Protein AF-A0A7X2SVI6-F1 (afdb_monomer)

Sequence (105 aa):
MNKTSRLIALLILAASSHALAEDTSVSYNGQRVSLEANKAPINTVKNPEAIAQLPAGHHFVVPGSFTVAVAALNSPPLTVFSDDNKTLLGSEVDIARLVADSLGL

pLDDT: mean 84.56, std 14.1, range [50.06, 98.5]

Mean predicted aligned error: 10.16 Å

Secondary structure (DSSP, 8-state):
--HHHHHHHHHHHHHGGGTTSGGGEEEETTEEEESGGG-SPP-----HHHHHTSPTT---SSTT-----------TTT-EE-TTSSSEESHHHHHHHHHHHHHT-

Foldseek 3Di:
DDPVVVVVVVVVVVVPPPPPQPLQWDDDPNDTDGNVVQPDADEDAAAPVLLVPQPDPDDDPDPLFDDDDDDPPADPQQWHAGSVNPDITHDVVNVRRHSSNNNRD

Structure (mmCIF, N/CA/C/O backbone):
data_AF-A0A7X2SVI6-F1
#
_entry.id   AF-A0A7X2SVI6-F1
#
loop_
_atom_site.group_PDB
_atom_site.id
_atom_site.type_symbol
_atom_site.label_atom_id
_atom_site.label_alt_id
_atom_site.label_comp_id
_atom_site.label_asym_id
_atom_site.label_entity_id
_atom_site.label_seq_id
_atom_site.pdbx_PDB_ins_code
_atom_site.Cartn_x
_atom_site.Cartn_y
_atom_site.Cartn_z
_atom_site.occupancy
_atom_site.B_iso_or_equiv
_atom_site.auth_seq_id
_atom_site.auth_comp_id
_atom_site.auth_asym_id
_atom_site.auth_atom_id
_atom_site.pdbx_PDB_model_num
ATOM 1 N N . MET A 1 1 ? 52.406 -15.856 -20.400 1.00 58.53 1 MET A N 1
ATOM 2 C CA . MET A 1 1 ? 51.307 -14.900 -20.676 1.00 58.53 1 MET A CA 1
ATOM 3 C C . MET A 1 1 ? 51.920 -13.544 -21.010 1.00 58.53 1 MET A C 1
ATOM 5 O O . MET A 1 1 ? 52.574 -12.967 -20.149 1.00 58.53 1 MET A O 1
ATOM 9 N N . ASN A 1 2 ? 51.831 -13.100 -22.267 1.00 72.94 2 ASN A N 1
ATOM 10 C CA . ASN A 1 2 ? 52.460 -11.859 -22.742 1.00 72.94 2 ASN A CA 1
ATOM 11 C C . ASN A 1 2 ? 51.682 -10.614 -22.253 1.00 72.94 2 ASN A C 1
ATOM 13 O O . ASN A 1 2 ? 50.501 -10.701 -21.918 1.00 72.94 2 ASN A O 1
ATOM 17 N N . LYS A 1 3 ? 52.354 -9.454 -22.157 1.00 69.31 3 LYS A N 1
ATOM 18 C CA . LYS A 1 3 ? 51.781 -8.191 -21.627 1.00 69.31 3 LYS A CA 1
ATOM 19 C C . LYS A 1 3 ? 50.468 -7.801 -22.323 1.00 69.31 3 LYS A C 1
ATOM 21 O O . LYS A 1 3 ? 49.538 -7.349 -21.666 1.00 69.31 3 LYS A O 1
ATOM 26 N N . THR A 1 4 ? 50.383 -8.047 -23.626 1.00 70.62 4 THR A N 1
ATOM 27 C CA . THR A 1 4 ? 49.198 -7.833 -24.467 1.00 70.62 4 THR A CA 1
ATOM 28 C C . THR A 1 4 ? 48.009 -8.698 -24.051 1.00 70.62 4 THR A C 1
ATOM 30 O O . THR A 1 4 ? 46.900 -8.186 -23.960 1.00 70.62 4 THR A O 1
ATOM 33 N N . SER A 1 5 ? 48.221 -9.968 -23.696 1.00 66.69 5 SER A N 1
ATOM 34 C CA . SER A 1 5 ? 47.147 -10.850 -23.214 1.00 66.69 5 SER A CA 1
ATOM 35 C C . SER A 1 5 ? 46.608 -10.427 -21.837 1.00 66.69 5 SER A C 1
ATOM 37 O O . SER A 1 5 ? 45.413 -10.559 -21.587 1.00 66.69 5 SER A O 1
ATOM 39 N N . ARG A 1 6 ? 47.441 -9.820 -20.974 1.00 72.25 6 ARG A N 1
ATOM 40 C CA . ARG A 1 6 ? 46.982 -9.230 -19.698 1.00 72.25 6 ARG A CA 1
ATOM 41 C C . ARG A 1 6 ? 46.163 -7.952 -19.894 1.00 72.25 6 ARG A C 1
ATOM 43 O O . ARG A 1 6 ? 45.181 -7.756 -19.189 1.00 72.25 6 ARG A O 1
ATOM 50 N N . LEU A 1 7 ? 46.550 -7.109 -20.851 1.00 69.69 7 LEU A N 1
ATOM 51 C CA . LEU A 1 7 ? 45.815 -5.887 -21.199 1.00 69.69 7 LEU A CA 1
ATOM 52 C C . LEU A 1 7 ? 44.440 -6.197 -21.799 1.00 69.69 7 LEU A C 1
ATOM 54 O O . LEU A 1 7 ? 43.461 -5.570 -21.414 1.00 69.69 7 LEU A O 1
ATOM 58 N N . ILE A 1 8 ? 44.355 -7.203 -22.673 1.00 71.75 8 ILE A N 1
ATOM 59 C CA . ILE A 1 8 ? 43.080 -7.648 -23.251 1.00 71.75 8 ILE A CA 1
ATOM 60 C C . ILE A 1 8 ? 42.157 -8.213 -22.162 1.00 71.75 8 ILE A C 1
ATOM 62 O O . ILE A 1 8 ? 40.986 -7.850 -22.112 1.00 71.75 8 ILE A O 1
ATOM 66 N N . ALA A 1 9 ? 42.680 -9.032 -21.243 1.00 69.31 9 ALA A N 1
ATOM 67 C CA . ALA A 1 9 ? 41.890 -9.566 -20.131 1.00 69.31 9 ALA A CA 1
ATOM 68 C C . ALA A 1 9 ? 41.356 -8.465 -19.193 1.00 69.31 9 ALA A C 1
ATOM 70 O O . ALA A 1 9 ? 40.216 -8.543 -18.741 1.00 69.31 9 ALA A O 1
ATOM 71 N N . LEU A 1 10 ? 42.148 -7.415 -18.938 1.00 66.94 10 LEU A N 1
ATOM 72 C CA . LEU A 1 10 ? 41.726 -6.274 -18.120 1.00 66.94 10 LEU A CA 1
ATOM 73 C C . LEU A 1 10 ? 40.652 -5.422 -18.823 1.00 66.94 10 LEU A C 1
ATOM 75 O O . LEU A 1 10 ? 39.729 -4.945 -18.167 1.00 66.94 10 LEU A O 1
ATOM 79 N N . LEU A 1 11 ? 40.740 -5.269 -20.150 1.00 66.94 11 LEU A N 1
ATOM 80 C CA . LEU A 1 11 ? 39.744 -4.539 -20.941 1.00 66.94 11 LEU A CA 1
ATOM 81 C C . LEU A 1 11 ? 38.395 -5.273 -20.987 1.00 66.94 11 LEU A C 1
ATOM 83 O O . LEU A 1 11 ? 37.348 -4.640 -20.891 1.00 66.94 11 LEU A O 1
ATOM 87 N N . ILE A 1 12 ? 38.422 -6.606 -21.091 1.00 67.62 12 ILE A N 1
ATOM 88 C CA . ILE A 1 12 ? 37.211 -7.439 -21.068 1.00 67.62 12 ILE A CA 1
ATOM 89 C C . ILE A 1 12 ? 36.540 -7.368 -19.689 1.00 67.62 12 ILE A C 1
ATOM 91 O O . ILE A 1 12 ? 35.325 -7.212 -19.618 1.00 67.62 12 ILE A O 1
ATOM 95 N N . LEU A 1 13 ? 37.316 -7.393 -18.599 1.00 61.84 13 LEU A N 1
ATOM 96 C CA . LEU A 1 13 ? 36.772 -7.305 -17.240 1.00 61.84 13 LEU A CA 1
ATOM 97 C C . LEU A 1 13 ? 36.134 -5.935 -16.934 1.00 61.84 13 LEU A C 1
ATOM 99 O O . LEU A 1 13 ? 35.143 -5.870 -16.208 1.00 61.84 13 LEU A O 1
ATOM 103 N N .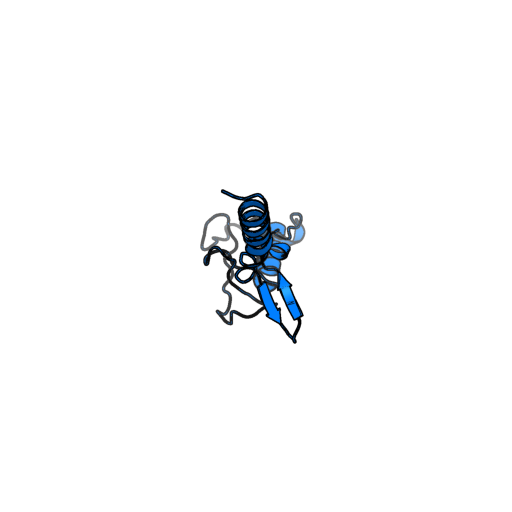 ALA A 1 14 ? 36.653 -4.848 -17.516 1.00 61.06 14 ALA A N 1
ATOM 104 C CA . ALA A 1 14 ? 36.111 -3.498 -17.334 1.00 61.06 14 ALA A CA 1
ATOM 105 C C . ALA A 1 14 ? 34.806 -3.237 -18.117 1.00 61.06 14 ALA A C 1
ATOM 107 O O . ALA A 1 14 ? 34.032 -2.359 -17.739 1.00 61.06 14 ALA A O 1
ATOM 108 N N . ALA A 1 15 ? 34.535 -3.991 -19.187 1.00 58.41 15 ALA A N 1
ATOM 109 C CA . ALA A 1 15 ? 33.325 -3.827 -19.999 1.00 58.41 15 ALA A CA 1
ATOM 110 C C . ALA A 1 15 ? 32.084 -4.529 -19.406 1.00 58.41 15 ALA A C 1
ATOM 112 O O . ALA A 1 15 ? 30.955 -4.171 -19.738 1.00 58.41 15 ALA A O 1
ATOM 113 N N . SER A 1 16 ? 32.272 -5.490 -18.497 1.00 54.44 16 SER A N 1
ATOM 114 C CA . SER A 1 16 ? 31.195 -6.306 -17.911 1.00 54.44 16 SER A CA 1
ATOM 115 C C . SER A 1 16 ? 30.272 -5.577 -16.921 1.00 54.44 16 SER A C 1
ATOM 117 O O . SER A 1 16 ? 29.228 -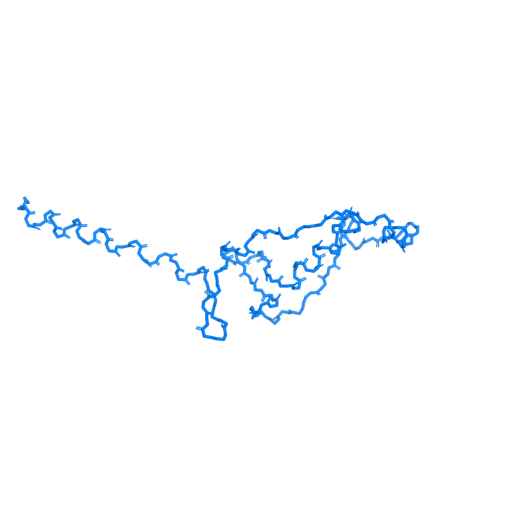6.115 -16.564 1.00 54.44 16 SER A O 1
ATOM 119 N N . SER A 1 17 ? 30.602 -4.359 -16.481 1.00 53.81 17 SER A N 1
ATOM 120 C CA . SER A 1 17 ? 29.840 -3.668 -15.425 1.00 53.81 17 SER A CA 1
ATOM 121 C C . SER A 1 17 ? 28.502 -3.058 -15.875 1.00 53.81 17 SER A C 1
ATOM 123 O O . SER A 1 17 ? 27.742 -2.598 -15.031 1.00 53.81 17 SER A O 1
ATOM 125 N N . HIS A 1 18 ? 28.188 -3.036 -17.175 1.00 50.06 18 HIS A N 1
ATOM 126 C CA . HIS A 1 18 ? 26.985 -2.362 -17.698 1.00 50.06 18 HIS A CA 1
ATOM 127 C C . HIS A 1 18 ? 25.747 -3.266 -17.836 1.00 50.06 18 HIS A C 1
ATOM 129 O O . HIS A 1 18 ? 24.668 -2.768 -18.142 1.00 50.06 18 HIS A O 1
ATOM 135 N N . ALA A 1 19 ? 25.873 -4.578 -17.614 1.00 51.16 19 ALA A N 1
ATOM 136 C CA . ALA A 1 19 ? 24.804 -5.538 -17.908 1.00 51.16 19 ALA A CA 1
ATOM 137 C C . ALA A 1 19 ? 23.849 -5.836 -16.733 1.00 51.16 19 ALA A C 1
ATOM 139 O O . ALA A 1 19 ? 22.909 -6.600 -16.909 1.00 51.16 19 ALA A O 1
ATOM 140 N N . LEU A 1 20 ? 24.056 -5.257 -15.542 1.00 53.62 20 LEU A N 1
ATOM 141 C CA . LEU A 1 20 ? 23.230 -5.569 -14.359 1.00 53.62 20 LEU A CA 1
ATOM 142 C C . LEU A 1 20 ? 22.082 -4.581 -14.094 1.00 53.62 20 LEU A C 1
ATOM 144 O O . LEU A 1 20 ? 21.331 -4.777 -13.149 1.00 53.62 20 LEU A O 1
ATOM 148 N N . ALA A 1 21 ? 21.935 -3.525 -14.898 1.00 53.62 21 ALA A N 1
ATOM 149 C CA . ALA A 1 21 ? 20.943 -2.471 -14.654 1.00 53.62 21 ALA A CA 1
ATOM 150 C C . ALA A 1 21 ? 19.645 -2.624 -15.467 1.00 53.62 21 ALA A C 1
ATOM 152 O O . ALA A 1 21 ? 18.739 -1.799 -15.338 1.00 53.62 21 ALA A O 1
ATOM 153 N N . GLU A 1 22 ? 19.550 -3.623 -16.351 1.00 55.66 22 GLU A N 1
ATOM 154 C CA . GLU A 1 22 ? 18.409 -3.717 -17.268 1.00 55.66 22 GLU A CA 1
ATOM 155 C C . GLU A 1 22 ? 17.102 -4.090 -16.552 1.00 55.66 22 GLU A C 1
ATOM 157 O O . GLU A 1 22 ? 16.046 -3.589 -16.932 1.00 55.66 22 GLU A O 1
ATOM 162 N N . ASP A 1 23 ? 17.196 -4.852 -15.459 1.00 60.09 23 ASP A N 1
ATOM 163 C CA . ASP A 1 23 ? 16.056 -5.348 -14.673 1.00 60.09 23 ASP A CA 1
ATOM 164 C C . ASP A 1 23 ? 15.460 -4.298 -13.712 1.00 60.09 23 ASP A C 1
ATOM 166 O O . ASP A 1 23 ? 14.397 -4.478 -13.129 1.00 60.09 23 ASP A O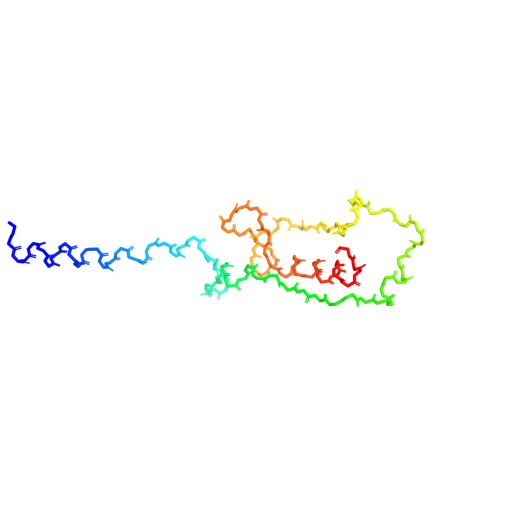 1
ATOM 170 N N . THR A 1 24 ? 16.123 -3.150 -13.540 1.00 67.25 24 THR A N 1
ATOM 171 C CA . THR A 1 24 ? 15.748 -2.150 -12.524 1.00 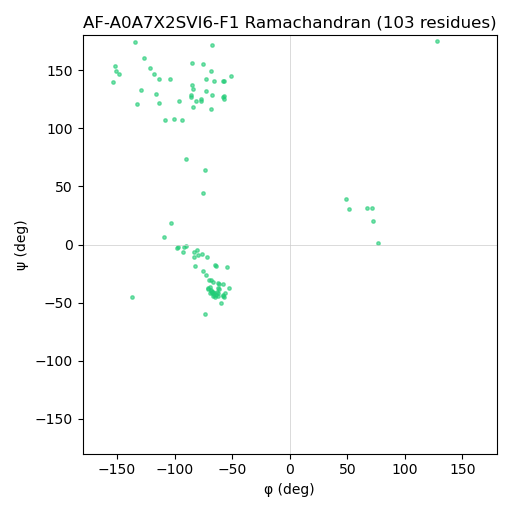67.25 24 THR A CA 1
ATOM 172 C C . THR A 1 24 ? 15.011 -0.945 -13.107 1.00 67.25 24 THR A C 1
ATOM 174 O O . THR A 1 24 ? 14.964 0.119 -12.487 1.00 67.25 24 THR A O 1
ATOM 177 N N . SER A 1 25 ? 14.448 -1.046 -14.313 1.00 71.94 25 SER A N 1
ATOM 178 C CA . SER A 1 25 ? 13.733 0.088 -14.902 1.00 71.94 25 SER A CA 1
ATOM 179 C C . SER A 1 25 ? 12.608 -0.301 -15.849 1.00 71.94 25 SER A C 1
ATOM 181 O O . SER A 1 25 ? 12.738 -1.254 -16.611 1.00 71.94 25 SER A O 1
ATOM 183 N N . VAL A 1 26 ? 11.577 0.535 -15.902 1.00 77.12 26 VAL A N 1
ATOM 184 C CA . VAL A 1 26 ? 10.419 0.379 -16.789 1.00 77.12 26 VAL A CA 1
ATOM 185 C C . VAL A 1 26 ? 10.349 1.568 -17.747 1.00 77.12 26 VAL A C 1
ATOM 187 O O . VAL A 1 26 ? 10.730 2.680 -17.387 1.00 77.12 26 VAL A O 1
ATOM 190 N N . SER A 1 27 ? 9.883 1.356 -18.978 1.00 77.81 27 SER A N 1
ATOM 191 C CA . SER A 1 27 ? 9.685 2.450 -19.938 1.00 77.81 27 SER A CA 1
ATOM 192 C C . SER A 1 27 ? 8.313 3.102 -19.748 1.00 77.81 27 SER A C 1
ATOM 194 O O . SER A 1 27 ? 7.295 2.420 -19.806 1.00 77.81 27 SER A O 1
ATOM 196 N N . TYR A 1 28 ? 8.280 4.423 -19.581 1.00 74.12 28 TYR A N 1
ATOM 197 C CA . TYR A 1 28 ? 7.067 5.238 -19.512 1.00 74.12 28 TYR A CA 1
ATOM 198 C C . TYR A 1 28 ? 7.222 6.465 -20.414 1.00 74.12 28 TYR A C 1
ATOM 200 O O . TYR A 1 28 ? 8.158 7.241 -20.249 1.00 74.12 28 TYR A O 1
ATOM 208 N N . ASN A 1 29 ? 6.331 6.632 -21.396 1.00 79.94 29 ASN A N 1
ATOM 209 C CA . ASN A 1 29 ? 6.363 7.742 -22.363 1.00 79.94 29 ASN A CA 1
ATOM 210 C C . ASN A 1 29 ? 7.748 7.978 -23.021 1.00 79.94 29 ASN A C 1
ATOM 212 O O . ASN A 1 29 ? 8.199 9.110 -23.182 1.00 79.94 29 ASN A O 1
ATOM 216 N N . GLY A 1 30 ? 8.470 6.898 -23.344 1.00 79.88 30 GLY A N 1
ATOM 217 C CA . GLY A 1 30 ? 9.822 6.962 -23.918 1.00 79.88 30 GLY A CA 1
ATOM 218 C C . GLY A 1 30 ? 10.946 7.286 -22.923 1.00 79.88 30 GLY A C 1
ATOM 219 O O . GLY A 1 30 ? 12.107 7.342 -23.323 1.00 79.88 30 GLY A O 1
ATOM 220 N N . GLN A 1 31 ? 10.638 7.464 -21.635 1.00 79.81 31 GLN A N 1
ATOM 221 C CA . GLN A 1 31 ? 11.612 7.662 -20.561 1.00 79.81 31 GLN A CA 1
ATOM 222 C C . GLN A 1 31 ? 11.776 6.387 -19.731 1.00 79.81 31 GLN A C 1
ATOM 224 O O . GLN A 1 31 ? 10.807 5.681 -19.453 1.00 79.81 31 GLN A O 1
ATOM 229 N N . ARG A 1 32 ? 13.006 6.093 -19.297 1.00 82.19 32 ARG A N 1
ATOM 230 C CA . ARG A 1 32 ? 13.255 5.013 -18.334 1.00 82.19 32 ARG A CA 1
ATOM 231 C C . ARG A 1 32 ? 12.979 5.519 -16.921 1.00 82.19 32 ARG A C 1
ATOM 233 O O . ARG A 1 32 ? 13.589 6.489 -16.480 1.00 82.19 32 ARG A O 1
ATOM 240 N N . VAL A 1 33 ? 12.086 4.837 -16.217 1.00 84.56 33 VAL A N 1
ATOM 241 C CA . VAL A 1 33 ? 11.797 5.034 -14.795 1.00 84.56 33 VAL A CA 1
ATOM 242 C C . VAL A 1 33 ? 12.613 4.020 -14.008 1.00 84.56 33 VAL A C 1
ATOM 244 O O . VAL A 1 33 ? 12.497 2.824 -14.256 1.00 84.56 33 VAL A O 1
ATOM 247 N N . SER A 1 34 ? 13.442 4.485 -13.074 1.00 88.00 34 SER A N 1
ATOM 248 C CA . SER A 1 34 ? 14.216 3.609 -12.185 1.00 88.00 34 SER A CA 1
ATOM 249 C C . SER A 1 34 ? 13.323 3.053 -11.078 1.00 88.00 34 SER A C 1
ATOM 251 O O . SER A 1 34 ? 12.732 3.829 -10.333 1.00 88.00 34 SER A O 1
ATOM 253 N N . LEU A 1 35 ? 13.242 1.730 -10.939 1.00 89.69 35 LEU A N 1
ATOM 254 C CA . LEU A 1 35 ? 12.546 1.090 -9.820 1.00 89.69 35 LEU A CA 1
ATOM 255 C C . LEU A 1 35 ? 13.290 1.339 -8.505 1.00 89.69 35 LEU A C 1
ATOM 257 O O . LEU A 1 35 ? 12.664 1.678 -7.507 1.00 89.69 35 LEU A O 1
ATOM 261 N N . GLU A 1 36 ? 14.624 1.277 -8.527 1.00 90.75 36 GLU A N 1
ATOM 262 C CA . GLU A 1 36 ? 15.467 1.494 -7.345 1.00 90.75 36 GLU A CA 1
ATOM 263 C C . GLU A 1 36 ? 15.227 2.870 -6.718 1.00 90.75 36 GLU A C 1
ATOM 265 O O . GLU A 1 36 ? 15.047 2.989 -5.510 1.00 90.75 36 GLU A O 1
ATOM 270 N N . ALA A 1 37 ? 15.144 3.910 -7.552 1.00 89.88 37 ALA A N 1
ATOM 271 C CA . ALA A 1 37 ? 14.912 5.275 -7.086 1.00 89.88 37 ALA A CA 1
ATOM 272 C C . ALA A 1 37 ? 13.531 5.473 -6.433 1.00 89.88 37 ALA A C 1
ATOM 274 O O . ALA A 1 37 ? 13.339 6.455 -5.721 1.00 89.88 37 ALA A O 1
ATOM 275 N N . ASN A 1 38 ? 12.584 4.559 -6.669 1.00 90.50 38 ASN A N 1
ATOM 276 C CA . ASN A 1 38 ? 11.205 4.636 -6.186 1.00 90.50 38 ASN A CA 1
ATOM 277 C C . ASN A 1 38 ? 10.895 3.613 -5.077 1.00 90.50 38 ASN A C 1
ATOM 279 O O . ASN A 1 38 ? 9.748 3.504 -4.656 1.00 90.50 38 ASN A O 1
ATOM 283 N N . LYS A 1 39 ? 11.895 2.873 -4.575 1.00 92.94 39 LYS A N 1
ATOM 284 C CA . LYS A 1 39 ? 11.713 1.935 -3.451 1.00 92.94 39 LYS A CA 1
ATOM 285 C C . LYS A 1 39 ? 11.518 2.626 -2.105 1.00 92.94 39 LYS A C 1
ATOM 287 O O . LYS A 1 39 ? 10.955 2.024 -1.195 1.00 92.94 39 LYS A O 1
ATOM 292 N N . ALA A 1 40 ? 12.029 3.847 -1.952 1.00 94.75 40 ALA A N 1
ATOM 293 C CA . ALA A 1 40 ? 11.921 4.600 -0.710 1.00 94.75 40 ALA A CA 1
ATOM 294 C C . ALA A 1 40 ? 10.453 5.006 -0.466 1.00 94.75 40 ALA A C 1
ATOM 296 O O . ALA A 1 40 ? 9.913 5.782 -1.254 1.00 94.75 40 ALA A O 1
ATOM 297 N N . PRO A 1 41 ? 9.801 4.523 0.609 1.00 92.19 41 PRO A N 1
ATOM 298 C CA . PRO A 1 41 ? 8.406 4.852 0.878 1.00 92.19 41 PRO A CA 1
ATOM 299 C C . PRO A 1 41 ? 8.206 6.334 1.196 1.00 92.19 41 PRO A C 1
ATOM 301 O O . PRO A 1 41 ? 8.983 6.926 1.951 1.00 92.19 41 PRO A O 1
ATOM 304 N N . ILE A 1 42 ? 7.111 6.906 0.697 1.00 92.81 42 ILE A N 1
ATOM 305 C CA . ILE A 1 42 ? 6.622 8.215 1.139 1.00 92.81 42 ILE A CA 1
ATOM 306 C C . ILE A 1 42 ? 5.735 8.006 2.366 1.00 92.81 42 ILE A C 1
ATOM 308 O O . ILE A 1 42 ? 4.818 7.188 2.319 1.00 92.81 42 ILE A O 1
ATOM 312 N N . ASN A 1 43 ? 6.006 8.754 3.437 1.00 95.88 43 ASN A N 1
ATOM 313 C CA . ASN A 1 43 ? 5.285 8.657 4.704 1.00 95.88 43 ASN A CA 1
ATOM 314 C C . ASN A 1 43 ? 4.757 10.028 5.142 1.00 95.88 43 ASN A C 1
ATOM 316 O O . ASN A 1 43 ? 5.273 11.066 4.717 1.00 95.88 43 ASN A O 1
ATOM 320 N N . THR A 1 44 ? 3.765 10.036 6.028 1.00 97.75 44 THR A N 1
ATOM 321 C CA . THR A 1 44 ? 3.240 11.259 6.656 1.00 97.75 44 THR A CA 1
ATOM 322 C C . THR A 1 44 ? 3.048 11.092 8.163 1.00 97.75 44 THR A C 1
ATOM 324 O O . THR A 1 44 ? 3.258 10.026 8.734 1.00 97.75 44 THR A O 1
ATOM 327 N N . VAL A 1 45 ? 2.690 12.182 8.839 1.00 98.31 45 VAL A N 1
ATOM 328 C 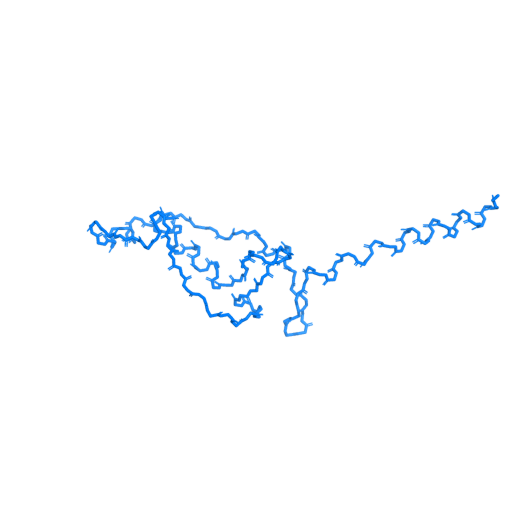CA . VAL A 1 45 ? 2.337 12.175 10.261 1.00 98.31 45 VAL A CA 1
ATOM 329 C C . VAL A 1 45 ? 0.865 11.812 10.460 1.00 98.31 45 VAL A C 1
ATOM 331 O O . VAL A 1 45 ? 0.026 12.049 9.589 1.00 98.31 45 VAL A O 1
ATOM 334 N N . LYS A 1 46 ? 0.540 11.297 11.650 1.00 98.50 46 LYS A N 1
ATOM 335 C CA . LYS A 1 46 ? -0.845 11.049 12.071 1.00 98.50 46 LYS A CA 1
ATOM 336 C C . LYS A 1 46 ? -1.668 12.335 12.024 1.00 98.50 46 LYS A C 1
ATOM 338 O O . LYS A 1 46 ? -1.204 13.385 12.470 1.00 98.50 46 LYS A O 1
ATOM 343 N N . ASN A 1 47 ? -2.915 12.222 11.581 1.00 98.50 47 ASN A N 1
ATOM 344 C CA . ASN A 1 47 ? -3.894 13.298 11.602 1.00 98.50 47 ASN A CA 1
ATOM 345 C C . ASN A 1 47 ? -4.960 13.012 12.679 1.00 98.50 47 ASN A C 1
ATOM 347 O O . ASN A 1 47 ? -5.816 12.146 12.476 1.00 98.50 47 ASN A O 1
ATOM 351 N N . PRO A 1 48 ? -4.957 13.743 13.810 1.00 98.31 48 PRO A N 1
ATOM 352 C CA . PRO A 1 48 ? -5.928 13.541 14.885 1.00 98.31 48 PRO A CA 1
ATOM 353 C C . PRO A 1 48 ? -7.388 13.703 14.445 1.00 98.31 48 PRO A C 1
ATOM 355 O O . PRO A 1 48 ? -8.252 12.985 14.942 1.00 98.31 48 PRO A O 1
ATOM 358 N N . GLU A 1 49 ? -7.670 14.604 13.500 1.00 98.31 49 GLU A N 1
ATOM 359 C CA . GLU A 1 49 ? -9.028 14.840 12.998 1.00 98.31 49 GLU A CA 1
ATOM 360 C C . GLU A 1 49 ? -9.524 13.675 12.137 1.00 98.31 49 GLU A C 1
ATOM 362 O O . GLU A 1 49 ? -10.691 13.301 12.226 1.00 98.31 49 GLU A O 1
ATOM 367 N N . ALA A 1 50 ? -8.644 13.060 11.340 1.00 97.50 50 ALA A N 1
ATOM 368 C CA . ALA A 1 50 ? -8.982 11.867 10.562 1.00 97.50 50 ALA A CA 1
ATOM 369 C C . ALA A 1 50 ? -9.202 10.651 11.475 1.00 97.50 50 ALA A C 1
ATOM 371 O O . ALA A 1 50 ? -10.166 9.908 11.303 1.00 97.50 50 ALA A O 1
ATOM 372 N N . ILE A 1 51 ? -8.349 10.481 12.489 1.00 97.81 51 ILE A N 1
ATOM 373 C CA . ILE A 1 51 ? -8.476 9.402 13.478 1.00 97.81 51 ILE A CA 1
ATOM 374 C C . ILE A 1 51 ? -9.789 9.531 14.258 1.00 97.81 51 ILE A C 1
ATOM 376 O O . ILE A 1 51 ? -10.475 8.534 14.465 1.00 97.81 51 ILE A O 1
ATOM 380 N N . ALA A 1 52 ? -10.176 10.749 14.648 1.00 97.44 52 ALA A N 1
ATOM 381 C CA . ALA A 1 52 ? -11.428 11.001 15.361 1.00 97.44 52 ALA A CA 1
ATOM 382 C C . ALA A 1 52 ? -12.688 10.670 14.537 1.00 97.44 52 ALA A C 1
ATOM 384 O O . ALA A 1 52 ? -13.758 10.494 15.116 1.00 97.44 52 ALA A O 1
ATOM 385 N N . GLN A 1 53 ? -12.576 10.570 13.206 1.00 97.06 53 GLN A N 1
ATOM 386 C CA . GLN A 1 53 ? -13.676 10.156 12.331 1.00 97.06 53 GLN A CA 1
ATOM 387 C C . GLN A 1 53 ? -13.841 8.634 12.233 1.00 97.06 53 GLN A C 1
ATOM 389 O O . GLN A 1 53 ? -14.855 8.169 11.706 1.00 97.06 53 GLN A O 1
ATOM 394 N N . LEU A 1 54 ? -12.891 7.841 12.742 1.00 96.00 54 LEU A N 1
ATOM 395 C CA . LEU A 1 54 ? -13.056 6.393 12.810 1.00 96.00 54 LEU A CA 1
ATOM 396 C C . LEU A 1 54 ? -14.163 6.043 13.821 1.00 96.00 54 LEU A C 1
ATOM 398 O O . LEU A 1 54 ? -14.107 6.492 14.970 1.00 96.00 54 LEU A O 1
ATOM 402 N N . PRO A 1 55 ? -15.161 5.220 13.443 1.00 96.19 55 PRO A N 1
ATOM 403 C CA . PRO A 1 55 ? -16.197 4.791 14.373 1.00 96.19 55 PRO A CA 1
ATOM 404 C C . PRO A 1 55 ? -15.603 4.095 15.601 1.00 96.19 55 PRO A C 1
ATOM 406 O O . PRO A 1 55 ? -14.674 3.290 15.490 1.00 96.19 55 PRO A O 1
ATOM 409 N N . ALA A 1 56 ? -16.170 4.360 16.778 1.00 94.31 56 ALA A N 1
ATOM 410 C CA . ALA A 1 56 ? -15.761 3.680 18.000 1.00 94.31 56 ALA A CA 1
ATOM 411 C C . ALA A 1 56 ? -15.924 2.158 17.841 1.00 94.31 56 ALA A C 1
ATOM 413 O O . ALA A 1 56 ? -16.990 1.676 17.460 1.00 94.31 56 ALA A O 1
ATOM 414 N N . GLY A 1 57 ? -14.856 1.406 18.121 1.00 92.69 57 GLY A N 1
ATOM 415 C CA . GLY A 1 57 ? -14.845 -0.047 17.941 1.00 92.69 57 GLY A CA 1
ATOM 416 C C . GLY A 1 57 ? -14.813 -0.505 16.480 1.00 92.69 57 GLY A C 1
ATOM 417 O O . GLY A 1 57 ? -15.183 -1.642 16.209 1.00 92.69 57 GLY A O 1
ATOM 418 N N . HIS A 1 58 ? -14.400 0.340 15.526 1.00 95.06 58 HIS A N 1
ATOM 419 C CA . HIS A 1 58 ? -14.223 -0.096 14.140 1.00 95.06 58 HIS A CA 1
ATOM 420 C C . HIS A 1 58 ? -13.236 -1.271 14.048 1.00 95.06 58 HIS A C 1
ATOM 422 O O . HIS A 1 58 ? -12.109 -1.203 14.542 1.00 95.06 58 HIS A O 1
ATOM 428 N N . HIS A 1 59 ? -13.663 -2.346 13.386 1.00 95.88 59 HIS A N 1
ATOM 429 C CA . HIS A 1 59 ? -12.855 -3.537 13.160 1.00 95.88 59 HIS A CA 1
ATOM 430 C C . HIS A 1 59 ? -12.285 -3.511 11.742 1.00 95.88 59 HIS A C 1
ATOM 432 O O . HIS A 1 59 ? -13.009 -3.729 10.771 1.00 95.88 59 HIS A O 1
ATOM 438 N N . PHE A 1 60 ? -10.981 -3.271 11.631 1.00 96.25 60 PHE A N 1
ATOM 439 C CA . PHE A 1 60 ? -10.265 -3.427 10.368 1.00 96.25 60 PHE A CA 1
ATOM 440 C C . PHE A 1 60 ? -10.185 -4.904 9.970 1.00 96.25 60 PHE A C 1
ATOM 442 O O . PHE A 1 60 ? -10.111 -5.783 10.830 1.00 96.25 60 PHE A O 1
ATOM 449 N N . VAL A 1 61 ? -10.161 -5.169 8.659 1.00 96.44 61 VAL A N 1
ATOM 450 C CA . VAL A 1 61 ? -10.027 -6.528 8.099 1.00 96.44 61 VAL A CA 1
ATOM 451 C C . VAL A 1 61 ? -8.769 -7.216 8.633 1.00 96.44 61 VAL A C 1
ATOM 453 O O . VAL A 1 61 ? -8.807 -8.389 9.001 1.00 96.44 61 VAL A O 1
ATOM 456 N N . VAL A 1 62 ? -7.671 -6.462 8.716 1.00 96.94 62 VAL A N 1
ATOM 457 C CA . VAL A 1 62 ? -6.442 -6.850 9.408 1.00 96.94 62 VAL A CA 1
ATOM 458 C C . VAL A 1 62 ? -6.267 -5.913 10.609 1.00 96.94 62 VAL A C 1
ATOM 460 O O . VAL A 1 62 ? -6.219 -4.696 10.412 1.00 96.94 62 VAL A O 1
ATOM 463 N N . PRO A 1 63 ? -6.194 -6.429 11.851 1.00 94.88 63 PRO A N 1
ATOM 464 C CA . PRO A 1 63 ? -6.021 -5.589 13.032 1.00 94.88 63 PRO A CA 1
ATOM 465 C C . PRO A 1 63 ? -4.766 -4.716 12.938 1.00 94.88 63 PRO A C 1
ATOM 467 O O . PRO A 1 63 ? -3.666 -5.233 12.761 1.00 94.88 63 PRO A O 1
ATOM 470 N N . GLY A 1 64 ? -4.938 -3.400 13.088 1.00 94.44 64 GLY A N 1
ATOM 471 C CA . GLY A 1 64 ? -3.835 -2.440 13.014 1.00 94.44 64 GLY A CA 1
ATOM 472 C C . GLY A 1 64 ? -3.285 -2.238 11.603 1.00 94.44 64 GLY A C 1
ATOM 473 O O . GLY A 1 64 ? -2.088 -2.046 11.462 1.00 94.44 64 GLY A O 1
ATOM 474 N N . SER A 1 65 ? -4.113 -2.353 10.559 1.00 96.06 65 SER A N 1
ATOM 475 C CA . SER A 1 65 ? -3.709 -2.035 9.186 1.00 96.06 65 SER A CA 1
ATOM 476 C C . SER A 1 65 ? -4.878 -1.502 8.361 1.00 96.06 65 SER A C 1
ATOM 478 O O . SER A 1 65 ? -6.019 -1.949 8.502 1.00 96.06 65 SER A O 1
ATOM 480 N N . PHE A 1 66 ? -4.585 -0.587 7.438 1.00 96.69 66 PHE A N 1
ATOM 481 C CA . PHE A 1 66 ? -5.545 -0.117 6.443 1.00 96.69 66 PHE A CA 1
ATOM 482 C C . PHE A 1 66 ? -5.419 -0.931 5.147 1.00 96.69 66 PHE A C 1
ATOM 484 O O . PHE A 1 66 ? -4.443 -0.809 4.410 1.00 96.69 66 PHE A O 1
ATOM 491 N N . THR A 1 67 ? -6.394 -1.801 4.870 1.00 96.06 67 THR A N 1
ATOM 492 C CA . THR A 1 67 ? -6.381 -2.649 3.668 1.00 96.06 67 THR A CA 1
ATOM 493 C C . THR A 1 67 ? -6.944 -1.897 2.465 1.00 96.06 67 THR A C 1
ATOM 495 O O . THR A 1 67 ? -8.121 -1.543 2.449 1.00 96.06 67 THR A O 1
ATOM 498 N N . VAL A 1 68 ? -6.121 -1.712 1.432 1.00 93.69 68 VAL A N 1
ATOM 499 C CA . VAL A 1 68 ? -6.506 -1.057 0.175 1.00 93.69 68 VAL A CA 1
ATOM 500 C C . VAL A 1 68 ? -6.417 -2.057 -0.971 1.00 93.69 68 VAL A C 1
ATOM 502 O O . VAL A 1 68 ? -5.406 -2.736 -1.137 1.00 93.69 68 VAL A O 1
ATOM 505 N N . ALA A 1 69 ? -7.484 -2.150 -1.762 1.00 90.94 69 ALA A N 1
ATOM 506 C CA . ALA A 1 69 ? -7.474 -2.916 -2.999 1.00 90.94 69 ALA A CA 1
ATOM 507 C C . ALA A 1 69 ? -6.895 -2.060 -4.130 1.00 90.94 69 ALA A C 1
ATOM 509 O O . ALA A 1 69 ? -7.299 -0.912 -4.307 1.00 90.94 69 ALA A O 1
ATOM 510 N N . VAL A 1 70 ? -5.991 -2.640 -4.914 1.00 82.25 70 VAL A N 1
ATOM 511 C CA . VAL A 1 70 ? -5.453 -2.028 -6.133 1.00 82.25 70 VAL A CA 1
ATOM 512 C C . VAL A 1 70 ? -5.897 -2.839 -7.343 1.00 82.25 70 VAL A C 1
ATOM 514 O O . VAL A 1 70 ? -5.986 -4.069 -7.284 1.00 82.25 70 VAL A O 1
ATOM 517 N N . ALA A 1 71 ? -6.205 -2.159 -8.445 1.00 76.81 71 ALA A N 1
ATOM 518 C CA . ALA A 1 71 ? -6.424 -2.837 -9.712 1.00 76.81 71 ALA A CA 1
ATOM 519 C C . ALA A 1 71 ? -5.066 -3.310 -10.246 1.00 76.81 71 ALA A C 1
ATOM 521 O O . ALA A 1 71 ? -4.119 -2.536 -10.288 1.00 76.81 71 ALA A O 1
ATOM 522 N N . ALA A 1 72 ? -4.959 -4.568 -10.680 1.00 64.25 72 ALA A N 1
ATOM 523 C C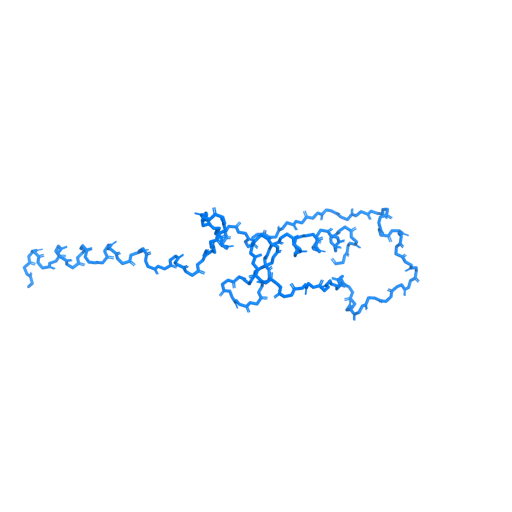A . ALA A 1 72 ? -3.709 -5.141 -11.195 1.00 64.25 72 ALA A CA 1
ATOM 524 C C . ALA A 1 72 ? -3.370 -4.656 -12.625 1.00 64.25 72 ALA A C 1
ATOM 526 O O . ALA A 1 72 ? -3.034 -5.444 -13.511 1.00 64.25 72 ALA A O 1
ATOM 527 N N . LEU A 1 73 ? -3.512 -3.355 -12.875 1.00 71.25 73 LEU A N 1
ATOM 528 C CA . LEU A 1 73 ? -3.133 -2.689 -14.115 1.00 71.25 73 LEU A CA 1
ATOM 529 C C . LEU A 1 73 ? -1.678 -2.218 -13.963 1.00 71.25 73 LEU A C 1
ATOM 531 O O . LEU A 1 73 ? -1.404 -1.045 -13.740 1.00 71.25 73 LEU A O 1
ATOM 535 N N . ASN A 1 74 ? -0.753 -3.181 -14.024 1.00 72.31 74 ASN A N 1
ATOM 536 C CA . ASN A 1 74 ? 0.645 -3.051 -13.591 1.00 72.31 74 ASN A CA 1
ATOM 537 C C . ASN A 1 74 ? 1.531 -2.216 -14.537 1.00 72.31 74 ASN A C 1
ATOM 539 O O . ASN A 1 74 ? 2.481 -2.734 -15.130 1.00 72.31 74 ASN A O 1
ATOM 543 N N . SER A 1 75 ? 1.250 -0.926 -14.687 1.00 81.94 75 SER A N 1
ATOM 544 C CA . SER A 1 75 ? 2.137 -0.004 -15.395 1.00 81.94 75 SER A CA 1
ATOM 545 C C . SER A 1 75 ? 2.419 1.248 -14.569 1.00 81.94 75 SER A C 1
ATOM 547 O O . SER A 1 75 ? 1.475 1.893 -14.097 1.00 81.94 75 SER A O 1
ATOM 549 N N . PRO A 1 76 ? 3.692 1.669 -14.462 1.00 86.12 76 PRO A N 1
ATOM 550 C CA . PRO A 1 76 ? 4.017 2.998 -13.973 1.00 86.12 76 PRO A CA 1
ATOM 551 C C . PRO A 1 76 ? 3.220 4.087 -14.711 1.00 86.12 76 PRO A C 1
ATOM 553 O O . PRO A 1 76 ? 2.974 3.951 -15.914 1.00 86.12 76 PRO A O 1
ATOM 556 N N . PRO A 1 77 ? 2.834 5.171 -14.014 1.00 88.19 77 PRO A N 1
ATOM 557 C CA . PRO A 1 77 ? 3.220 5.518 -12.640 1.00 88.19 77 PRO A CA 1
ATOM 558 C C . PRO A 1 77 ? 2.285 4.966 -11.546 1.00 88.19 77 PRO A C 1
ATOM 560 O O . PRO A 1 77 ? 2.533 5.224 -10.370 1.00 88.19 77 PRO A O 1
ATOM 563 N N . LEU A 1 78 ? 1.214 4.250 -11.909 1.00 90.00 78 LEU A N 1
ATOM 564 C CA . LEU A 1 78 ? 0.140 3.894 -10.973 1.00 90.00 78 LEU A CA 1
ATOM 565 C C . LEU A 1 78 ? 0.564 2.793 -9.998 1.00 90.00 78 LEU A C 1
ATOM 567 O O . LEU A 1 78 ? 0.605 3.027 -8.788 1.00 90.00 78 LEU A O 1
ATOM 571 N N . THR A 1 79 ? 0.938 1.636 -10.543 1.00 90.38 79 THR A N 1
ATOM 572 C CA . THR A 1 79 ? 1.414 0.474 -9.789 1.00 90.38 79 THR A CA 1
ATOM 573 C C . THR A 1 79 ? 2.338 -0.389 -10.642 1.00 90.38 79 THR A C 1
ATOM 575 O O . THR A 1 79 ? 2.097 -0.619 -11.827 1.00 90.38 79 THR A O 1
ATOM 578 N N . VAL A 1 80 ? 3.408 -0.899 -10.039 1.00 90.50 80 VAL A N 1
ATOM 579 C CA . VAL A 1 80 ? 4.308 -1.895 -10.631 1.00 90.50 80 VAL A CA 1
ATOM 580 C C . VAL A 1 80 ? 4.949 -2.730 -9.525 1.00 90.50 80 VAL A C 1
ATOM 582 O O . VAL A 1 80 ? 5.103 -2.251 -8.403 1.00 90.50 80 VAL A O 1
ATOM 585 N N . PHE A 1 81 ? 5.339 -3.968 -9.820 1.00 91.19 81 PHE A N 1
ATOM 586 C CA . PHE A 1 81 ? 6.184 -4.731 -8.903 1.00 91.19 81 PHE A CA 1
ATOM 587 C C . PHE A 1 81 ? 7.619 -4.191 -8.905 1.00 91.19 81 PHE A C 1
ATOM 589 O O . PHE A 1 81 ? 8.1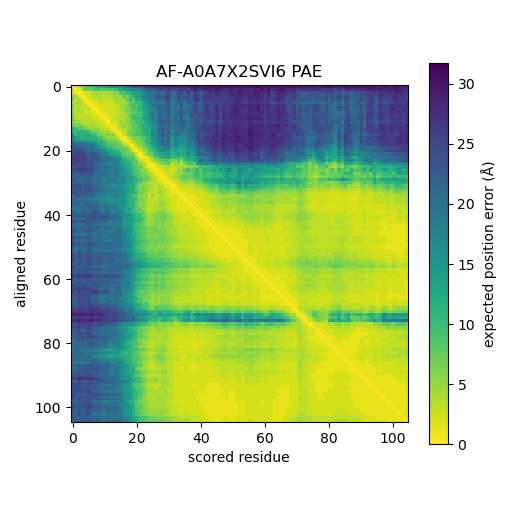52 -3.806 -9.947 1.00 91.19 81 PHE A O 1
ATOM 596 N N . SER A 1 82 ? 8.248 -4.188 -7.733 1.00 91.81 82 SER A N 1
ATOM 597 C CA . SER A 1 82 ? 9.694 -4.037 -7.600 1.00 91.81 82 SER A CA 1
ATOM 598 C C . SER A 1 82 ? 10.415 -5.263 -8.175 1.00 91.81 82 SER A C 1
ATOM 600 O O . SER A 1 82 ? 9.813 -6.296 -8.468 1.00 91.81 82 SER A O 1
ATOM 602 N N . ASP A 1 83 ? 11.734 -5.161 -8.267 1.00 90.94 83 ASP A N 1
ATOM 603 C CA . ASP A 1 83 ? 12.665 -6.245 -8.607 1.00 90.94 83 ASP A CA 1
ATOM 604 C C . ASP A 1 83 ? 12.551 -7.512 -7.728 1.00 90.94 83 ASP A C 1
ATOM 606 O O . ASP A 1 83 ? 12.960 -8.593 -8.141 1.00 90.94 83 ASP A O 1
ATOM 610 N N . ASP A 1 84 ? 11.960 -7.429 -6.533 1.00 92.12 84 ASP A N 1
ATOM 611 C CA . ASP A 1 84 ? 11.682 -8.591 -5.675 1.00 92.12 84 ASP A CA 1
ATOM 612 C C . ASP A 1 84 ? 10.413 -9.381 -6.065 1.00 92.12 84 ASP A C 1
ATOM 614 O O . ASP A 1 84 ? 10.114 -10.422 -5.453 1.00 92.12 84 ASP A O 1
ATOM 618 N N . ASN A 1 85 ? 9.675 -8.872 -7.061 1.00 89.38 85 ASN A N 1
ATOM 619 C CA . ASN A 1 85 ? 8.391 -9.354 -7.564 1.00 89.38 85 ASN A CA 1
ATOM 620 C C . ASN A 1 85 ? 7.323 -9.552 -6.468 1.00 89.38 85 ASN A C 1
ATOM 622 O O . ASN A 1 85 ? 6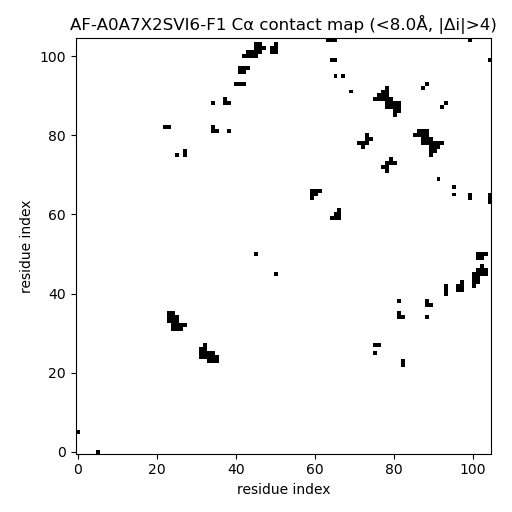.493 -10.461 -6.546 1.00 89.38 85 ASN A O 1
ATOM 626 N N . LYS A 1 86 ? 7.381 -8.749 -5.399 1.00 89.94 86 LYS A N 1
ATOM 627 C CA . LYS A 1 86 ? 6.445 -8.799 -4.261 1.00 89.94 86 LYS A CA 1
ATOM 628 C C . LYS A 1 86 ? 6.010 -7.412 -3.820 1.00 89.94 86 LYS A C 1
ATOM 630 O O . LYS A 1 86 ? 4.827 -7.194 -3.572 1.00 89.94 86 LYS A O 1
ATOM 635 N N . THR A 1 87 ? 6.958 -6.491 -3.709 1.00 91.75 87 THR A N 1
ATOM 636 C CA . THR A 1 87 ? 6.709 -5.129 -3.254 1.00 91.75 87 THR A CA 1
ATOM 637 C C . THR A 1 87 ? 6.073 -4.334 -4.383 1.00 91.75 87 THR A C 1
ATOM 639 O O . THR A 1 87 ? 6.617 -4.271 -5.483 1.00 91.75 87 THR A O 1
ATOM 642 N N . LEU A 1 88 ? 4.920 -3.723 -4.124 1.00 92.19 88 LEU A N 1
ATOM 643 C CA . LEU A 1 88 ? 4.287 -2.810 -5.070 1.00 92.19 88 LEU A CA 1
ATOM 644 C C . LEU A 1 88 ? 4.870 -1.402 -4.902 1.00 92.19 88 LEU A C 1
ATOM 646 O O . LEU A 1 88 ? 5.024 -0.922 -3.779 1.00 92.19 88 LEU A O 1
ATOM 650 N N . LEU A 1 89 ? 5.149 -0.739 -6.021 1.00 92.44 89 LEU A N 1
ATOM 651 C CA . LEU A 1 89 ? 5.609 0.647 -6.119 1.00 92.44 89 LEU A CA 1
ATOM 652 C C . LEU A 1 89 ? 4.624 1.454 -6.972 1.00 92.44 89 LEU A C 1
ATOM 654 O O . LEU A 1 89 ? 4.010 0.892 -7.878 1.00 92.44 89 LEU A O 1
ATOM 658 N N . GLY A 1 90 ? 4.515 2.763 -6.740 1.00 91.38 90 GLY A N 1
ATOM 659 C CA . GLY A 1 90 ? 3.708 3.674 -7.559 1.00 91.38 90 GLY A CA 1
ATOM 660 C C . GLY A 1 90 ? 2.724 4.521 -6.752 1.00 91.38 90 GLY A C 1
ATOM 661 O O . GLY A 1 90 ? 2.568 4.347 -5.542 1.00 91.38 90 GLY A O 1
ATOM 662 N N . SER A 1 91 ? 2.040 5.441 -7.436 1.00 92.12 91 SER A N 1
ATOM 663 C CA . SER A 1 91 ? 1.203 6.457 -6.788 1.00 92.12 91 SER A CA 1
ATOM 664 C C . SER A 1 91 ? 0.038 5.876 -5.989 1.00 92.12 91 SER A C 1
ATOM 666 O O . SER A 1 91 ? -0.337 6.443 -4.968 1.00 92.12 91 SER A O 1
ATOM 668 N N . GLU A 1 92 ? -0.548 4.757 -6.423 1.00 92.50 92 GLU A N 1
ATOM 669 C CA . GLU A 1 92 ? -1.660 4.139 -5.687 1.00 92.50 92 GLU A CA 1
ATOM 670 C C . GLU A 1 92 ? -1.192 3.584 -4.337 1.00 92.50 92 GLU A C 1
ATOM 672 O O . GLU A 1 92 ? -1.862 3.765 -3.320 1.00 92.50 92 GLU A O 1
ATOM 677 N N . VAL A 1 93 ? -0.009 2.961 -4.317 1.00 93.25 93 VAL A N 1
ATOM 678 C CA . VAL A 1 93 ? 0.609 2.417 -3.101 1.00 93.25 93 VAL A CA 1
ATOM 679 C C . VAL A 1 93 ? 1.011 3.545 -2.157 1.00 93.25 93 VAL A C 1
ATOM 681 O O . VAL A 1 93 ? 0.785 3.451 -0.951 1.00 93.25 93 VAL A O 1
ATOM 684 N N . ASP A 1 94 ? 1.576 4.625 -2.696 1.00 94.94 94 ASP A N 1
ATOM 685 C CA . ASP A 1 94 ? 1.982 5.778 -1.895 1.00 94.94 94 ASP A CA 1
ATOM 686 C C . ASP A 1 94 ? 0.778 6.489 -1.277 1.00 94.94 94 ASP A C 1
ATOM 688 O O . ASP A 1 94 ? 0.796 6.785 -0.085 1.00 94.94 94 ASP A O 1
ATOM 692 N N . ILE A 1 95 ? -0.308 6.692 -2.028 1.00 95.75 95 ILE A N 1
ATOM 693 C CA . ILE A 1 95 ? -1.546 7.263 -1.481 1.00 95.75 95 ILE A CA 1
ATOM 694 C C . ILE A 1 95 ? -2.132 6.344 -0.403 1.00 95.75 95 ILE A C 1
ATOM 696 O O . ILE A 1 95 ? -2.514 6.829 0.662 1.00 95.75 95 ILE A O 1
ATOM 700 N N . ALA A 1 96 ? -2.169 5.028 -0.635 1.00 95.94 96 ALA A N 1
ATOM 701 C CA . ALA A 1 96 ? -2.643 4.067 0.359 1.00 95.94 96 ALA A CA 1
ATOM 702 C C . ALA A 1 96 ? -1.837 4.150 1.666 1.00 95.94 96 ALA A C 1
ATOM 704 O O . ALA A 1 96 ? -2.425 4.184 2.749 1.00 95.94 96 ALA A O 1
ATOM 705 N N . ARG A 1 97 ? -0.505 4.249 1.564 1.00 96.25 97 ARG A N 1
ATOM 706 C CA . ARG A 1 97 ? 0.391 4.407 2.717 1.00 96.25 97 ARG A CA 1
ATOM 707 C C . ARG A 1 97 ? 0.163 5.726 3.444 1.00 96.25 97 ARG A C 1
ATOM 709 O O . ARG A 1 97 ? 0.022 5.725 4.657 1.00 96.25 97 ARG A O 1
ATOM 716 N N . LEU A 1 98 ? 0.046 6.834 2.713 1.00 98.12 98 LEU A N 1
ATOM 717 C CA . LEU A 1 98 ? -0.204 8.149 3.305 1.00 98.12 98 LEU A CA 1
ATOM 718 C C . LEU A 1 98 ? -1.536 8.202 4.064 1.00 98.12 98 LEU A C 1
ATOM 720 O O . LEU A 1 98 ? -1.620 8.815 5.128 1.00 98.12 98 LEU A O 1
ATOM 724 N N . VAL A 1 99 ? -2.576 7.545 3.544 1.00 97.56 99 VAL A N 1
ATOM 725 C CA . VAL A 1 99 ? -3.855 7.413 4.253 1.00 97.56 99 VAL A CA 1
ATOM 726 C C . VAL A 1 99 ? -3.690 6.549 5.507 1.00 97.56 99 VAL A C 1
ATOM 728 O O . VAL A 1 99 ? -4.171 6.948 6.567 1.00 97.56 99 VAL A O 1
ATOM 731 N N . ALA A 1 100 ? -2.985 5.417 5.423 1.00 97.81 100 ALA A N 1
ATOM 732 C CA . ALA A 1 100 ? -2.721 4.549 6.573 1.00 97.81 100 ALA A CA 1
ATOM 733 C C . ALA A 1 100 ? -1.950 5.280 7.690 1.00 97.81 100 ALA A C 1
ATOM 735 O O . ALA A 1 100 ? -2.425 5.338 8.825 1.00 97.81 100 ALA A O 1
ATOM 736 N N . ASP A 1 101 ? -0.845 5.947 7.347 1.00 98.25 101 ASP A N 1
ATOM 737 C CA . ASP A 1 101 ? -0.032 6.756 8.261 1.00 98.25 101 ASP A CA 1
ATOM 738 C C . ASP A 1 101 ? -0.859 7.857 8.937 1.00 98.25 101 ASP A C 1
ATOM 740 O O . ASP A 1 101 ? -0.798 8.051 10.155 1.00 98.25 101 ASP A O 1
ATOM 744 N N . SER A 1 102 ? -1.677 8.567 8.150 1.00 98.44 102 SER A N 1
ATOM 745 C CA . SER A 1 102 ? -2.574 9.615 8.643 1.00 98.44 102 SER A CA 1
ATOM 746 C C . SER A 1 102 ? -3.596 9.065 9.645 1.00 98.44 102 SER A C 1
ATOM 748 O O . SER A 1 102 ? -3.959 9.764 10.591 1.00 98.44 102 SER A O 1
ATOM 750 N N . LEU A 1 103 ? -4.050 7.822 9.466 1.00 97.88 103 LEU A N 1
ATOM 751 C CA . LEU A 1 103 ? -4.936 7.113 10.396 1.00 97.88 103 LEU A CA 1
ATOM 752 C C . LEU A 1 103 ? -4.176 6.444 11.557 1.00 97.88 103 LEU A C 1
ATOM 754 O O . LEU A 1 103 ? -4.795 5.955 12.501 1.00 97.88 103 LEU A O 1
ATOM 758 N N . GLY A 1 104 ? -2.842 6.455 11.526 1.00 96.44 104 GLY A N 1
ATOM 759 C CA . GLY A 1 104 ? -1.988 5.836 12.531 1.00 96.44 104 GLY A CA 1
ATOM 760 C C . GLY A 1 104 ? -2.059 4.310 12.562 1.00 96.44 104 GLY A C 1
ATOM 761 O O . GLY A 1 104 ? -1.911 3.749 13.653 1.00 96.44 104 GLY A O 1
ATOM 762 N N . LEU A 1 105 ? -2.307 3.700 11.401 1.00 96.12 105 LEU A N 1
ATOM 763 C CA . LEU A 1 105 ? -2.402 2.259 11.147 1.00 96.12 105 LEU A CA 1
ATOM 764 C C . LEU A 1 105 ? -1.169 1.726 10.415 1.00 96.12 105 LEU A C 1
ATOM 766 O O . LEU A 1 105 ? -0.377 2.548 9.913 1.00 96.12 105 LEU A O 1
#

Solvent-accessible surface area (backbone atoms only — not comparable to full-atom values): 6552 Å² total; per-residue (Å²): 135,56,74,66,61,53,51,52,54,53,53,56,63,65,63,63,75,73,75,81,62,70,78,44,47,48,82,47,97,92,38,81,43,55,46,72,83,53,65,70,81,64,80,56,67,65,35,70,72,61,42,69,67,54,60,90,87,67,79,52,96,46,83,77,41,70,89,75,91,75,80,91,64,70,43,74,67,46,29,30,69,39,88,81,72,71,52,73,36,37,54,57,52,39,51,51,42,34,52,21,26,23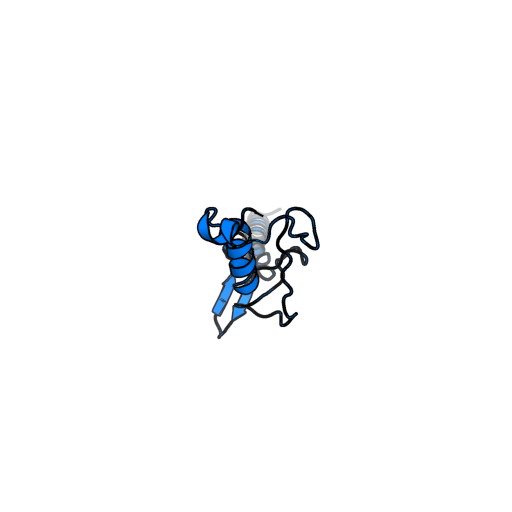,55,67,63

Organism: Enterobacter agglomerans (NCBI:txid549)

Radius of gyration: 22.38 Å; Cα contacts (8 Å, |Δi|>4): 102; chains: 1; bounding box: 69×30×42 Å